Protein AF-A0A8S3T0R0-F1 (afdb_monomer_lite)

Radius of gyration: 28.85 Å; chains: 1; bounding box: 55×33×85 Å

Organism: Mytilus edulis (NCBI:txid6550)

Secondary structure (DSSP, 8-state):
---HHHH-GGGGSGGGHHHHHHH-HHHHTSSPPP-PPPPPSSBSSTTGGGS-GGGGT-TTTHHHHHHHBTTTTT-S-HHHHHHHHHHH-------S-PPPPPSSBSSTTGGGS-GGGGT-TTTHHHHHHHBTTTTTS--SS---------

Foldseek 3Di:
DQPVVVVDQVCCDDPNVVVCVVRVCVVNVVDDPDPDPDDQLDAQDPPLVVDDLCLCVPPVNVVVCCVGVCNVNVVDDPVNVVVVVVVPPPPVDPDPPDPQDPLAAQDPCLVVDDLVLCVDPVRVVVCVHHVCNVNVVDDPDDDPPDDDDD

Structure (mmCIF, N/CA/C/O backbone):
data_AF-A0A8S3T0R0-F1
#
_entry.id   AF-A0A8S3T0R0-F1
#
loop_
_atom_site.group_PDB
_atom_site.id
_atom_site.type_symbol
_atom_site.label_atom_id
_atom_site.label_alt_id
_atom_site.label_comp_id
_atom_site.label_asym_id
_atom_site.label_entity_id
_atom_site.label_seq_id
_atom_site.pdbx_PDB_ins_code
_atom_site.Cartn_x
_atom_site.Cartn_y
_atom_site.Cartn_z
_atom_site.occupancy
_atom_site.B_iso_or_equiv
_atom_site.auth_seq_id
_atom_site.auth_comp_id
_atom_site.auth_asym_id
_atom_site.auth_atom_id
_atom_site.pdbx_PDB_model_num
ATOM 1 N N . MET A 1 1 ? -11.194 3.985 39.050 1.00 47.94 1 MET A N 1
ATOM 2 C CA . MET A 1 1 ? -11.239 2.499 39.038 1.00 47.94 1 MET A CA 1
ATOM 3 C C . MET A 1 1 ? -12.423 2.172 38.153 1.00 47.94 1 MET A C 1
ATOM 5 O O . MET A 1 1 ? -13.533 2.008 38.642 1.00 47.94 1 MET A O 1
ATOM 9 N N . ASP A 1 2 ? -12.202 2.187 36.841 1.00 63.69 2 ASP A N 1
ATOM 10 C CA . ASP A 1 2 ? -13.296 2.356 35.876 1.00 63.69 2 ASP A CA 1
ATOM 11 C C . ASP A 1 2 ? -13.574 1.002 35.232 1.00 63.69 2 ASP A C 1
ATOM 13 O O . ASP A 1 2 ? -13.328 0.755 34.053 1.00 63.69 2 ASP A O 1
ATOM 17 N N . ASN A 1 3 ? -14.014 0.058 36.067 1.00 75.06 3 ASN A N 1
ATOM 18 C CA . ASN A 1 3 ? -14.306 -1.304 35.637 1.00 75.06 3 ASN A CA 1
ATOM 19 C C . ASN A 1 3 ? -15.720 -1.398 35.044 1.00 75.06 3 ASN A C 1
ATOM 21 O O . ASN A 1 3 ? -16.575 -2.136 35.527 1.00 75.06 3 ASN A O 1
ATOM 25 N N . CYS A 1 4 ? -15.971 -0.628 33.984 1.00 82.88 4 CYS A N 1
ATOM 26 C CA . CYS A 1 4 ? -17.266 -0.560 33.301 1.00 82.88 4 CYS A CA 1
ATOM 27 C C . CYS A 1 4 ? -17.752 -1.930 32.794 1.00 82.88 4 CYS A C 1
ATOM 29 O O . CYS A 1 4 ? -18.952 -2.171 32.719 1.00 82.88 4 CYS A O 1
ATOM 31 N N . LEU A 1 5 ? -16.824 -2.850 32.505 1.00 84.31 5 LEU A N 1
ATOM 32 C CA . LEU A 1 5 ? -17.128 -4.237 32.150 1.00 84.31 5 LEU A CA 1
ATOM 33 C C . LEU A 1 5 ? -17.759 -5.020 33.309 1.00 84.31 5 LEU A C 1
ATOM 35 O O . LEU A 1 5 ? -18.694 -5.779 33.072 1.00 84.31 5 LEU A O 1
ATOM 39 N N . ALA A 1 6 ? -17.288 -4.825 34.544 1.00 84.94 6 ALA A N 1
ATOM 40 C CA . ALA A 1 6 ? -17.840 -5.508 35.715 1.00 84.94 6 ALA A CA 1
ATOM 41 C C . ALA A 1 6 ? -19.234 -5.004 36.107 1.00 84.9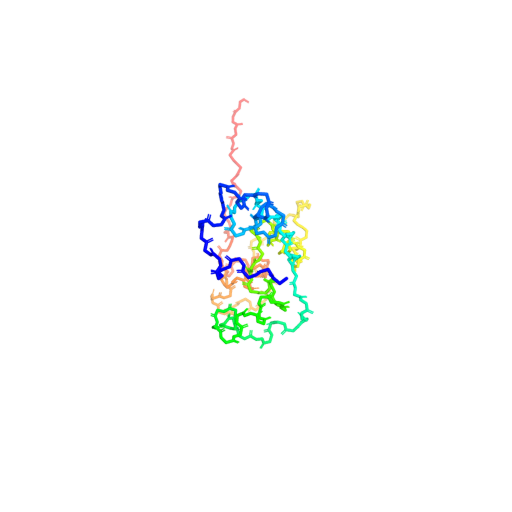4 6 ALA A C 1
ATOM 43 O O . ALA A 1 6 ? -20.015 -5.762 36.674 1.00 84.94 6 ALA A O 1
ATOM 44 N N . PHE A 1 7 ? -19.557 -3.748 35.793 1.00 82.44 7 PHE A N 1
ATOM 45 C CA . PHE A 1 7 ? -20.863 -3.159 36.093 1.00 82.44 7 PHE A CA 1
ATOM 46 C C . PHE A 1 7 ? -21.942 -3.466 35.038 1.00 82.44 7 PHE A C 1
ATOM 48 O O . PHE A 1 7 ? -23.125 -3.228 35.283 1.00 82.44 7 PHE A O 1
ATOM 55 N N . GLY A 1 8 ? -21.558 -4.000 33.874 1.00 83.88 8 GLY A N 1
ATOM 56 C CA . GLY A 1 8 ? -22.485 -4.407 32.819 1.00 83.88 8 GLY A CA 1
ATOM 57 C C . GLY A 1 8 ? -23.251 -3.255 32.148 1.00 83.88 8 GLY A C 1
ATOM 58 O O . GLY A 1 8 ? -23.137 -2.081 32.505 1.00 83.88 8 GLY A O 1
ATOM 59 N N . LYS A 1 9 ? -24.057 -3.602 31.137 1.00 88.50 9 LYS A N 1
ATOM 60 C CA . LYS A 1 9 ? -24.836 -2.647 30.323 1.00 88.50 9 LYS A CA 1
ATOM 61 C C . LYS A 1 9 ? -25.923 -1.907 31.111 1.00 88.50 9 LYS A C 1
ATOM 63 O O . LYS A 1 9 ? -26.266 -0.794 30.728 1.00 88.50 9 LYS A O 1
ATOM 68 N N . ASP A 1 10 ? -26.414 -2.473 32.210 1.00 87.62 10 ASP A N 1
ATOM 69 C CA . ASP A 1 10 ? -27.466 -1.866 33.042 1.00 87.62 10 ASP A CA 1
ATOM 70 C C . ASP A 1 10 ? -27.014 -0.559 33.707 1.00 87.62 10 ASP A C 1
ATOM 72 O O . ASP A 1 10 ? -27.826 0.305 34.033 1.00 87.62 10 ASP A O 1
ATOM 76 N N . SER A 1 11 ? -25.701 -0.375 33.848 1.00 87.19 11 SER A N 1
ATOM 77 C CA . SER A 1 11 ? -25.107 0.857 34.371 1.00 87.19 11 SER A CA 1
ATOM 78 C C . SER A 1 11 ? -25.165 2.015 33.373 1.00 87.19 11 SER A C 1
ATOM 80 O O . SER A 1 11 ? -25.009 3.167 33.759 1.00 87.19 11 SER A O 1
ATOM 82 N N . CYS A 1 12 ? -25.437 1.730 32.097 1.00 91.19 12 CYS A N 1
ATOM 83 C CA . CYS A 1 12 ? -25.556 2.708 31.019 1.00 91.19 12 CYS A CA 1
ATOM 84 C C . CYS A 1 12 ? -26.943 3.375 30.956 1.00 91.19 12 CYS A C 1
ATOM 86 O O . CYS A 1 12 ? -27.380 3.800 29.883 1.00 91.19 12 CYS A O 1
ATOM 88 N N . GLY A 1 13 ? -27.672 3.452 32.066 1.00 89.69 13 GLY A N 1
ATOM 89 C CA . GLY A 1 13 ? -28.986 4.082 32.103 1.00 89.69 13 GLY A CA 1
ATOM 90 C C . GLY A 1 13 ? -29.533 4.264 33.514 1.00 89.69 13 GLY A C 1
ATOM 91 O O . GLY A 1 13 ? -28.918 3.880 34.513 1.00 89.69 13 GLY A O 1
ATOM 92 N N . GLY A 1 14 ? -30.714 4.876 33.597 1.00 89.81 14 GLY A N 1
ATOM 93 C CA . GLY A 1 14 ? -31.421 5.095 34.857 1.00 89.81 14 GLY A CA 1
ATOM 94 C C . GLY A 1 14 ? -30.603 5.920 35.854 1.00 89.81 14 GLY A C 1
ATOM 95 O O . GLY A 1 14 ? -29.916 6.871 35.491 1.00 89.81 14 GLY A O 1
ATOM 96 N N . LYS A 1 15 ? -30.648 5.542 37.136 1.00 92.56 15 LYS A N 1
ATOM 97 C CA . LYS A 1 15 ? -29.980 6.289 38.219 1.00 92.56 15 LYS A CA 1
ATOM 98 C C . LYS A 1 15 ? -28.448 6.345 38.112 1.00 92.56 15 LYS A C 1
ATOM 100 O O . LYS A 1 15 ? -27.831 7.139 38.813 1.00 92.56 15 LYS A O 1
ATOM 105 N N . TYR A 1 16 ? -27.841 5.512 37.267 1.00 89.69 16 TYR A N 1
ATOM 106 C CA . TYR A 1 16 ? -26.391 5.457 37.066 1.00 89.69 16 TYR A CA 1
ATOM 107 C C . TYR A 1 16 ? -25.929 6.177 35.796 1.00 89.69 16 TYR A C 1
ATOM 109 O O . TYR A 1 16 ? -24.727 6.277 35.562 1.00 89.69 16 TYR A O 1
ATOM 117 N N . GLU A 1 17 ? -26.853 6.726 35.002 1.00 90.44 17 GLU A N 1
ATOM 118 C CA . GLU A 1 17 ? -26.537 7.362 33.721 1.00 90.44 17 GLU A CA 1
ATOM 119 C C . GLU A 1 17 ? -25.500 8.486 33.859 1.00 90.44 17 GLU A C 1
ATOM 121 O O . GLU A 1 17 ? -24.563 8.547 33.067 1.00 90.44 17 GLU A O 1
ATOM 126 N N . ALA A 1 18 ? -25.613 9.339 34.884 1.00 90.50 18 ALA A N 1
ATOM 127 C CA . ALA A 1 18 ? -24.654 10.422 35.117 1.00 90.50 18 ALA A CA 1
ATOM 128 C C . ALA A 1 18 ? -23.229 9.885 35.345 1.00 90.50 18 ALA A C 1
ATOM 130 O O . ALA A 1 18 ? -22.291 10.298 34.666 1.00 90.50 18 ALA A O 1
ATOM 131 N N . PHE A 1 19 ? -23.087 8.890 36.225 1.00 89.19 19 PHE A N 1
ATOM 132 C CA . PHE A 1 19 ? -21.810 8.220 36.474 1.00 89.19 19 PHE A CA 1
ATOM 133 C C . PHE A 1 19 ? -21.265 7.553 35.205 1.00 89.19 19 PHE A C 1
ATOM 135 O O . PHE A 1 19 ? -20.078 7.673 34.900 1.00 89.19 19 PHE A O 1
ATOM 142 N N . ALA A 1 20 ? -22.120 6.875 34.438 1.00 91.69 20 ALA A N 1
ATOM 143 C CA . ALA A 1 20 ? -21.718 6.176 33.226 1.00 91.69 20 ALA A CA 1
ATOM 144 C C . ALA A 1 20 ? -21.334 7.124 32.079 1.00 91.69 20 ALA A C 1
ATOM 146 O O . ALA A 1 20 ? -20.464 6.780 31.278 1.00 91.69 20 ALA A O 1
ATOM 147 N N . ARG A 1 21 ? -21.924 8.323 32.007 1.00 89.06 21 ARG A N 1
ATOM 148 C CA . ARG A 1 21 ? -21.505 9.381 31.073 1.00 89.06 21 ARG A CA 1
ATOM 149 C C . ARG A 1 21 ? -20.115 9.913 31.375 1.00 89.06 21 ARG A C 1
ATOM 151 O O . ARG A 1 21 ? -19.399 10.248 30.441 1.00 89.06 21 ARG A O 1
ATOM 158 N N . GLU A 1 22 ? -19.729 9.950 32.640 1.00 88.94 22 GLU A N 1
ATOM 159 C CA . GLU A 1 22 ? -18.427 10.466 33.055 1.00 88.94 22 GLU A CA 1
ATOM 160 C C . GLU A 1 22 ? -17.335 9.387 33.024 1.00 88.94 22 GLU A C 1
ATOM 162 O O . GLU A 1 22 ? -16.233 9.628 32.541 1.00 88.94 22 GLU A O 1
ATOM 167 N N . ASN A 1 23 ? -17.656 8.163 33.447 1.00 87.25 23 ASN A N 1
ATOM 168 C CA . ASN A 1 23 ? -16.651 7.124 33.701 1.00 87.25 23 ASN A CA 1
ATOM 169 C C . ASN A 1 23 ? -16.689 5.974 32.683 1.00 87.25 23 ASN A C 1
ATOM 171 O O . ASN A 1 23 ? -15.713 5.247 32.526 1.00 87.25 23 ASN A O 1
ATOM 175 N N . CYS A 1 24 ? -17.803 5.800 31.966 1.00 90.12 24 CYS A N 1
ATOM 176 C CA . CYS A 1 24 ? -18.041 4.654 31.083 1.00 90.12 24 CYS A CA 1
ATOM 177 C C . CYS A 1 24 ? -18.510 5.055 29.679 1.00 90.12 24 CYS A C 1
ATOM 179 O O . CYS A 1 24 ? -19.081 4.234 28.959 1.00 90.12 24 CYS A O 1
ATOM 181 N N . ALA A 1 25 ? -18.237 6.293 29.252 1.00 88.19 25 ALA A N 1
ATOM 182 C CA . ALA A 1 25 ? -18.780 6.866 28.022 1.00 88.19 25 ALA A CA 1
ATOM 183 C C . ALA A 1 25 ? -18.516 6.011 26.773 1.00 88.19 25 ALA A C 1
ATOM 185 O O . ALA A 1 25 ? -19.421 5.808 25.964 1.00 88.19 25 ALA A O 1
ATOM 186 N N . ARG A 1 26 ? -17.308 5.443 26.643 1.00 84.69 26 ARG A N 1
ATOM 187 C CA . ARG A 1 26 ? -16.970 4.539 25.529 1.00 84.69 26 ARG A CA 1
ATOM 188 C C . ARG A 1 26 ? -17.681 3.191 25.617 1.00 84.69 26 ARG A C 1
ATOM 190 O O . ARG A 1 26 ? -18.125 2.682 24.595 1.00 84.69 26 ARG A O 1
ATOM 197 N N . TYR A 1 27 ? -17.784 2.613 26.815 1.00 88.56 27 TYR A N 1
ATOM 198 C CA . TYR A 1 27 ? -18.434 1.315 27.034 1.00 88.56 27 TYR A CA 1
ATOM 199 C C . TYR A 1 27 ? -19.951 1.395 26.794 1.00 88.56 27 TYR A C 1
ATOM 201 O O . TYR A 1 27 ? -20.541 0.536 26.134 1.00 88.56 27 TYR A O 1
ATOM 209 N N . CYS A 1 28 ? -20.568 2.474 27.272 1.00 90.50 28 CYS A N 1
ATOM 210 C CA . CYS A 1 28 ? -21.989 2.759 27.116 1.00 90.50 28 CYS A CA 1
ATOM 211 C C . CYS A 1 28 ? -22.351 3.383 25.761 1.00 90.50 28 CYS A C 1
ATOM 213 O O . CYS A 1 28 ? -23.530 3.522 25.451 1.00 90.50 28 CYS A O 1
ATOM 215 N N . GLY A 1 29 ? -21.357 3.724 24.933 1.00 88.56 29 GLY A N 1
ATOM 216 C CA . GLY A 1 29 ? -21.567 4.312 23.608 1.00 88.56 29 GLY A CA 1
ATOM 217 C C . GLY A 1 29 ? -22.034 5.771 23.630 1.00 88.56 29 GLY A C 1
ATOM 218 O O . GLY A 1 29 ? -22.513 6.267 22.615 1.00 88.56 29 GLY A O 1
ATOM 219 N N . TYR A 1 30 ? -21.892 6.467 24.760 1.00 90.12 30 TYR A N 1
ATOM 220 C CA . TYR A 1 30 ? -22.208 7.893 24.887 1.00 90.12 30 TYR A CA 1
ATOM 221 C C . TYR A 1 30 ? -21.216 8.793 24.159 1.00 90.12 30 TYR A C 1
ATOM 223 O O . TYR A 1 30 ? -21.568 9.907 23.780 1.00 90.12 30 TYR A O 1
ATOM 231 N N . CYS A 1 31 ? -19.995 8.310 23.940 1.00 83.12 31 CYS A N 1
ATOM 232 C CA . CYS A 1 31 ? -19.066 8.926 23.013 1.00 83.12 31 CYS A CA 1
ATOM 233 C C . CYS A 1 31 ? -18.642 7.912 21.953 1.00 83.12 31 CYS A C 1
ATOM 235 O O . CYS A 1 31 ? -18.360 6.742 22.234 1.00 83.12 31 CYS A O 1
ATOM 237 N N . LYS A 1 32 ? -18.574 8.376 20.705 1.00 76.62 32 LYS A N 1
ATOM 238 C CA . LYS A 1 32 ? -17.737 7.718 19.709 1.00 76.62 32 LYS A CA 1
ATOM 239 C C . LYS A 1 32 ? -16.321 8.145 20.046 1.00 76.62 32 LYS A C 1
ATOM 241 O O . LYS A 1 32 ? -16.070 9.336 20.185 1.00 76.62 32 LYS A O 1
ATOM 246 N N . GLY A 1 33 ? -15.429 7.182 20.251 1.00 66.44 33 GLY A N 1
ATOM 247 C CA . GLY A 1 33 ? -14.020 7.509 20.407 1.00 66.44 33 GLY A CA 1
ATOM 248 C C . GLY A 1 33 ? -13.568 8.379 19.250 1.00 66.44 33 GLY A C 1
ATOM 249 O O . GLY A 1 33 ? -13.935 8.06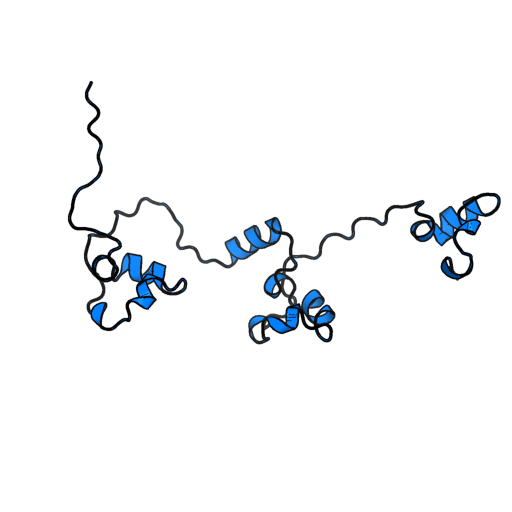9 18.113 1.00 66.44 33 GLY A O 1
ATOM 250 N N . ASP A 1 34 ? -12.797 9.425 19.538 1.00 64.88 34 ASP A N 1
ATOM 251 C CA . ASP A 1 34 ? -12.201 10.223 18.476 1.00 64.88 34 ASP A CA 1
ATOM 252 C C . ASP A 1 34 ? -11.495 9.279 17.503 1.00 64.88 34 ASP A C 1
ATOM 254 O O . ASP A 1 34 ? -10.812 8.344 17.956 1.00 64.88 34 ASP A O 1
ATOM 258 N N . PRO A 1 35 ? -11.691 9.451 16.183 1.00 59.97 35 PRO A N 1
ATOM 259 C CA . PRO A 1 35 ? -10.916 8.701 15.220 1.00 59.97 35 PRO A CA 1
ATOM 260 C C . PRO A 1 35 ? -9.457 9.018 15.517 1.00 59.97 35 PRO A C 1
ATOM 262 O O . PRO A 1 35 ? -8.996 10.142 15.319 1.00 59.97 35 PRO A O 1
ATOM 265 N N . THR A 1 36 ? -8.742 8.036 16.066 1.00 63.53 36 THR A N 1
ATOM 266 C CA . THR A 1 36 ? -7.303 8.148 16.255 1.00 63.53 36 THR A CA 1
ATOM 267 C C . THR A 1 36 ? -6.740 8.508 14.885 1.00 63.53 36 THR A C 1
ATOM 269 O O . THR A 1 36 ? -7.089 7.813 13.921 1.00 63.53 36 THR A O 1
ATOM 272 N N . PRO A 1 37 ? -5.959 9.599 14.755 1.00 65.75 37 PRO A N 1
ATOM 273 C CA . PRO A 1 37 ? -5.378 9.961 13.476 1.00 65.75 37 PRO A CA 1
ATOM 274 C C . PRO A 1 37 ? -4.729 8.719 12.885 1.00 65.75 37 PRO A C 1
ATOM 276 O O . PRO A 1 37 ? -3.969 8.035 13.578 1.00 65.75 37 PRO A O 1
ATOM 279 N N . ALA A 1 38 ? -5.099 8.381 11.648 1.00 64.69 38 ALA A N 1
ATOM 280 C CA . ALA A 1 38 ? -4.516 7.227 10.989 1.00 64.69 38 ALA A CA 1
ATOM 281 C C . ALA A 1 38 ? -2.987 7.376 11.064 1.00 64.69 38 ALA A C 1
ATOM 283 O O . ALA A 1 38 ? -2.483 8.468 10.772 1.00 64.69 38 ALA A O 1
ATOM 284 N N . PRO A 1 39 ? -2.251 6.337 11.495 1.00 75.75 39 PRO A N 1
ATOM 285 C CA . PRO A 1 39 ? -0.805 6.430 11.593 1.00 75.75 39 PRO A CA 1
ATOM 286 C C . PRO A 1 39 ? -0.215 6.851 10.242 1.00 75.75 39 PRO A C 1
ATOM 288 O O . PRO A 1 39 ? -0.762 6.541 9.174 1.00 75.75 39 PRO A O 1
ATOM 291 N N . ALA A 1 40 ? 0.893 7.592 10.295 1.00 86.81 40 ALA A N 1
ATOM 292 C CA . ALA A 1 40 ? 1.617 7.988 9.098 1.00 86.81 40 ALA A CA 1
ATOM 293 C C . ALA A 1 40 ? 1.963 6.746 8.261 1.00 86.81 40 ALA A C 1
ATOM 295 O O . ALA A 1 40 ? 2.325 5.693 8.792 1.00 86.81 40 ALA A O 1
ATOM 296 N N . CYS A 1 41 ? 1.838 6.863 6.939 1.00 92.62 41 CYS A N 1
ATOM 297 C CA . CYS A 1 41 ? 2.179 5.772 6.037 1.00 92.62 41 CYS A CA 1
ATOM 298 C C . CYS A 1 41 ? 3.691 5.692 5.849 1.00 92.62 41 CYS A C 1
ATOM 300 O O . CYS A 1 41 ? 4.248 6.210 4.881 1.00 92.62 41 CYS A O 1
ATOM 302 N N . GLU A 1 42 ? 4.370 5.078 6.805 1.00 92.94 42 GLU A N 1
ATOM 303 C CA . GLU A 1 42 ? 5.822 4.975 6.812 1.00 92.94 42 GLU A CA 1
ATOM 304 C C . GLU A 1 42 ? 6.291 3.689 7.485 1.00 92.94 42 GLU A C 1
ATOM 306 O O . GLU A 1 42 ? 5.551 3.023 8.210 1.00 92.94 42 GLU A O 1
ATOM 311 N N . ASN A 1 43 ? 7.542 3.323 7.223 1.00 94.00 43 ASN A N 1
ATOM 312 C CA . ASN A 1 43 ? 8.224 2.323 8.024 1.00 94.00 43 ASN A CA 1
ATOM 313 C C . ASN A 1 43 ? 9.019 3.060 9.099 1.00 94.00 43 ASN A C 1
ATOM 315 O O . ASN A 1 43 ? 9.836 3.918 8.774 1.00 94.00 43 ASN A O 1
ATOM 319 N N . LYS A 1 44 ? 8.819 2.703 10.368 1.00 94.88 44 LYS A N 1
ATOM 320 C CA . LYS A 1 44 ? 9.698 3.165 11.451 1.00 94.88 44 LYS A CA 1
ATOM 321 C C . LYS A 1 44 ? 11.050 2.463 11.399 1.00 94.88 44 LYS A C 1
ATOM 323 O O . LYS A 1 44 ? 12.052 3.015 11.840 1.00 94.88 44 LYS A O 1
ATOM 328 N N . LYS A 1 45 ? 11.076 1.234 10.874 1.00 93.88 45 LYS A N 1
ATOM 329 C CA . LYS A 1 45 ? 12.306 0.504 10.573 1.00 93.88 45 LYS A CA 1
ATOM 330 C C . LYS A 1 45 ? 12.743 0.735 9.135 1.00 93.88 45 LYS A C 1
ATOM 332 O O . LYS A 1 45 ? 11.941 0.655 8.211 1.00 93.88 45 LYS A O 1
ATOM 337 N N . THR A 1 46 ? 14.031 0.985 8.951 1.00 92.81 46 THR A N 1
ATOM 338 C CA . THR A 1 46 ? 14.632 1.195 7.630 1.00 92.81 46 THR A CA 1
ATOM 339 C C . THR A 1 46 ? 14.890 -0.101 6.870 1.00 92.81 46 THR A C 1
ATOM 341 O O . THR A 1 46 ? 15.200 -0.023 5.693 1.00 92.81 46 THR A O 1
ATOM 344 N N . ASP A 1 47 ? 14.767 -1.260 7.524 1.00 94.81 47 ASP A N 1
ATOM 345 C CA . ASP A 1 47 ? 15.161 -2.570 7.003 1.00 94.81 47 ASP A CA 1
ATOM 346 C C . ASP A 1 47 ? 13.998 -3.569 6.883 1.00 94.81 47 ASP A C 1
ATOM 348 O O . ASP A 1 47 ? 14.190 -4.787 6.896 1.00 94.81 47 ASP A O 1
ATOM 352 N N . CYS A 1 48 ? 12.770 -3.063 6.759 1.00 95.25 48 CYS A N 1
ATOM 353 C CA . CYS A 1 48 ? 11.567 -3.884 6.620 1.00 95.25 48 CYS A CA 1
ATOM 354 C C . CYS A 1 48 ? 11.628 -4.849 5.420 1.00 95.25 48 CYS A C 1
ATOM 356 O O . CYS A 1 48 ? 11.065 -5.941 5.476 1.00 95.25 48 CYS A O 1
ATOM 358 N N . GLU A 1 49 ? 12.344 -4.487 4.357 1.00 94.56 49 GLU A N 1
ATOM 359 C CA . GLU A 1 49 ? 12.579 -5.300 3.162 1.00 94.56 49 GLU A CA 1
ATOM 360 C C . GLU A 1 49 ? 13.439 -6.547 3.399 1.00 94.56 49 GLU A C 1
ATOM 362 O O . GLU A 1 49 ? 13.414 -7.462 2.577 1.00 94.56 49 GLU A O 1
ATOM 367 N N . LYS A 1 50 ? 14.160 -6.627 4.526 1.00 95.81 50 LYS A N 1
ATOM 368 C CA . LYS A 1 50 ? 14.911 -7.833 4.909 1.00 95.81 50 LYS A CA 1
ATOM 369 C C . LYS A 1 50 ? 14.013 -8.938 5.460 1.00 95.81 50 LYS A C 1
ATOM 371 O O . LYS A 1 50 ? 14.441 -10.087 5.549 1.00 95.81 50 LYS A O 1
ATOM 376 N N . TYR A 1 51 ? 12.781 -8.604 5.842 1.00 93.75 51 TYR A N 1
ATOM 377 C CA . TYR A 1 51 ? 11.827 -9.555 6.396 1.00 93.75 51 TYR A CA 1
ATOM 378 C C . TYR A 1 51 ? 10.906 -10.107 5.299 1.00 93.75 51 TYR A C 1
ATOM 380 O O . TYR A 1 51 ? 10.458 -9.355 4.425 1.00 93.75 51 TYR A O 1
ATOM 388 N N . PRO A 1 52 ? 10.554 -11.405 5.343 1.00 96.06 52 PRO A N 1
ATOM 389 C CA . PRO A 1 52 ? 9.633 -11.984 4.375 1.00 96.06 52 PRO A CA 1
ATOM 390 C C . PRO A 1 52 ? 8.253 -11.322 4.471 1.00 96.06 52 PRO A C 1
ATOM 392 O O . PRO A 1 52 ? 7.799 -10.940 5.549 1.00 96.06 52 PRO A O 1
ATOM 395 N N . LYS A 1 53 ? 7.537 -11.224 3.344 1.00 95.00 53 LYS A N 1
ATOM 396 C CA . LYS A 1 53 ? 6.185 -10.631 3.309 1.00 95.00 53 LYS A CA 1
ATOM 397 C C . LYS A 1 53 ? 5.192 -11.328 4.243 1.00 95.00 53 LYS A C 1
ATOM 399 O O . LYS A 1 53 ? 4.279 -10.676 4.743 1.00 95.00 53 LYS A O 1
ATOM 404 N N . SER A 1 54 ? 5.399 -12.613 4.539 1.00 96.31 54 SER A N 1
ATOM 405 C CA . SER A 1 54 ? 4.597 -13.370 5.507 1.00 96.31 54 SER A CA 1
ATOM 406 C C . SER A 1 54 ? 4.632 -12.780 6.922 1.00 96.31 54 SER A C 1
ATOM 408 O O . SER A 1 54 ? 3.659 -12.938 7.655 1.00 96.31 54 SER A O 1
ATOM 410 N N . THR A 1 55 ? 5.688 -12.047 7.298 1.00 97.06 55 THR A N 1
ATOM 411 C CA . THR A 1 55 ? 5.793 -11.342 8.589 1.00 97.06 55 THR A CA 1
ATOM 412 C C . THR A 1 55 ? 4.638 -10.359 8.807 1.00 97.06 55 THR A C 1
ATOM 414 O O . THR A 1 55 ? 4.214 -10.155 9.940 1.00 97.06 55 THR A O 1
ATOM 417 N N . CYS A 1 56 ? 4.079 -9.794 7.732 1.00 96.31 56 CYS A N 1
ATOM 418 C CA . CYS A 1 56 ? 2.947 -8.867 7.797 1.00 96.31 56 CYS A CA 1
ATOM 419 C C . CYS A 1 56 ? 1.621 -9.544 8.186 1.00 96.31 56 CYS A C 1
ATOM 421 O O . CYS A 1 56 ? 0.709 -8.882 8.678 1.00 96.31 56 CYS A O 1
ATOM 423 N N . SER A 1 57 ? 1.493 -10.853 7.954 1.00 96.00 57 SER A N 1
ATOM 424 C CA . SER A 1 57 ? 0.262 -11.615 8.197 1.00 96.00 57 SER A CA 1
ATOM 425 C C . SER A 1 57 ? 0.381 -12.637 9.328 1.00 96.00 57 SER A C 1
ATOM 427 O O . SER A 1 57 ? -0.643 -13.035 9.879 1.00 96.00 57 SER A O 1
ATOM 429 N N . ASP A 1 58 ? 1.598 -13.068 9.677 1.00 96.69 58 ASP A N 1
ATOM 430 C CA . ASP A 1 58 ? 1.844 -14.027 10.758 1.00 96.69 58 ASP A CA 1
ATOM 431 C C . ASP A 1 58 ? 1.358 -13.452 12.101 1.00 96.69 58 ASP A C 1
ATOM 433 O O . ASP A 1 58 ? 1.877 -12.420 12.532 1.00 96.69 58 ASP A O 1
ATOM 437 N N . PRO A 1 59 ? 0.407 -14.096 12.805 1.00 96.00 59 PRO A N 1
ATOM 438 C CA . PRO A 1 59 ? -0.136 -13.592 14.067 1.00 96.00 59 PRO A CA 1
ATOM 439 C C . PRO A 1 59 ? 0.921 -13.276 15.131 1.00 96.00 59 PRO A C 1
ATOM 441 O O . PRO A 1 59 ? 0.715 -12.373 15.939 1.00 96.00 59 PRO A O 1
ATOM 444 N N . ARG A 1 60 ? 2.061 -13.979 15.118 1.00 96.56 60 ARG A N 1
ATOM 445 C CA . ARG A 1 60 ? 3.162 -13.776 16.072 1.00 96.56 60 ARG A CA 1
ATOM 446 C C . ARG A 1 60 ? 3.889 -12.453 15.850 1.00 96.56 60 ARG A C 1
ATOM 448 O O . ARG A 1 60 ? 4.409 -11.877 16.799 1.00 96.56 60 ARG A O 1
ATOM 455 N N . TYR A 1 61 ? 3.924 -11.977 14.607 1.00 95.31 61 TYR A N 1
ATOM 456 C CA . TYR A 1 61 ? 4.684 -10.792 14.207 1.00 95.31 61 TYR A CA 1
ATOM 457 C C . TYR A 1 61 ? 3.809 -9.657 13.691 1.00 95.31 61 TYR A C 1
ATOM 459 O O . TYR A 1 61 ? 4.302 -8.544 13.549 1.00 95.31 61 TYR A O 1
ATOM 467 N N . LYS A 1 62 ? 2.515 -9.898 13.467 1.00 93.19 62 LYS A N 1
ATOM 468 C CA . LYS A 1 62 ? 1.567 -8.934 12.907 1.00 93.19 62 LYS A CA 1
ATOM 469 C C . LYS A 1 62 ? 1.576 -7.614 13.666 1.00 93.19 62 LYS A C 1
ATOM 471 O O . LYS A 1 62 ? 1.666 -6.565 13.047 1.00 93.19 62 LYS A O 1
ATOM 476 N N . GLN A 1 63 ? 1.539 -7.654 14.998 1.00 9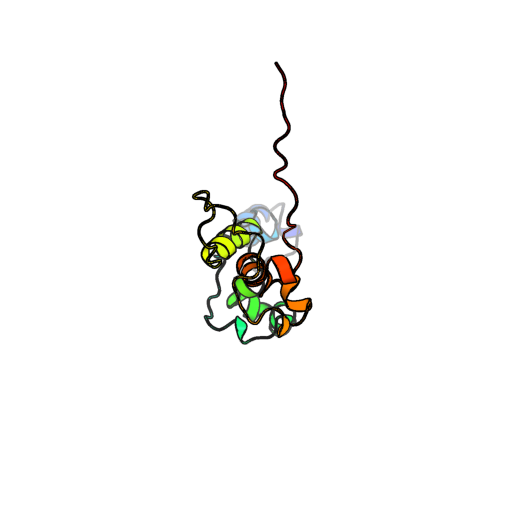5.31 63 GLN A N 1
ATOM 477 C CA . GLN A 1 63 ? 1.557 -6.423 15.790 1.00 95.31 63 GLN A CA 1
ATOM 478 C C . GLN A 1 63 ? 2.869 -5.654 15.599 1.00 95.31 63 GLN A C 1
ATOM 480 O O . GLN A 1 63 ? 2.856 -4.472 15.272 1.00 95.31 63 GLN A O 1
ATOM 485 N N . TRP A 1 64 ? 4.004 -6.346 15.698 1.00 95.94 64 TRP A N 1
ATOM 486 C CA . TRP A 1 64 ? 5.310 -5.744 15.445 1.00 95.94 64 TRP A CA 1
ATOM 487 C C . TRP A 1 64 ? 5.419 -5.171 14.022 1.00 95.94 64 TRP A C 1
ATOM 489 O O . TRP A 1 64 ? 5.937 -4.069 13.842 1.00 95.94 64 TRP A O 1
ATOM 499 N N . ALA A 1 65 ? 4.903 -5.882 13.019 1.00 96.06 65 ALA A N 1
ATOM 500 C CA . ALA A 1 65 ? 4.924 -5.473 11.621 1.00 96.06 65 ALA A CA 1
ATOM 501 C C . ALA A 1 65 ? 4.042 -4.240 11.385 1.00 96.06 65 ALA A C 1
ATOM 503 O O . ALA A 1 65 ? 4.468 -3.313 10.697 1.00 96.06 65 ALA A O 1
ATOM 504 N N . ASN A 1 66 ? 2.868 -4.184 12.020 1.00 94.00 66 ASN A N 1
ATOM 505 C CA . ASN A 1 66 ? 2.021 -2.996 12.039 1.00 94.00 66 ASN A CA 1
ATOM 506 C C . ASN A 1 66 ? 2.767 -1.806 12.660 1.00 94.00 66 ASN A C 1
ATOM 508 O O . ASN A 1 66 ? 2.767 -0.711 12.109 1.00 94.00 66 ASN A O 1
ATOM 512 N N . ASP A 1 67 ? 3.460 -2.019 13.774 1.00 94.00 67 ASP A N 1
ATOM 513 C CA . ASP A 1 67 ? 4.093 -0.921 14.501 1.00 94.00 67 ASP A CA 1
ATOM 514 C C . ASP A 1 67 ? 5.362 -0.389 13.826 1.00 94.00 67 ASP A C 1
ATOM 516 O O . ASP A 1 67 ? 5.696 0.784 14.017 1.00 94.00 67 ASP A O 1
ATOM 520 N N . ASN A 1 68 ? 6.073 -1.228 13.062 1.00 95.56 68 ASN A N 1
ATOM 521 C CA . ASN A 1 68 ? 7.404 -0.917 12.528 1.00 95.56 68 ASN A CA 1
ATOM 522 C C . ASN A 1 68 ? 7.463 -0.797 11.000 1.00 95.56 68 ASN A C 1
ATOM 524 O O . ASN A 1 68 ? 8.296 -0.050 10.490 1.00 95.56 68 ASN A O 1
ATOM 528 N N . CYS A 1 69 ? 6.615 -1.521 10.274 1.00 96.06 69 CYS A N 1
ATOM 529 C CA . CYS A 1 69 ? 6.730 -1.746 8.832 1.00 96.06 69 CYS A CA 1
ATOM 530 C C . CYS A 1 69 ? 5.413 -1.455 8.100 1.00 96.06 69 CYS A C 1
ATOM 532 O O . CYS A 1 69 ? 5.042 -2.155 7.158 1.00 96.06 69 CYS A O 1
ATOM 534 N N . TYR A 1 70 ? 4.695 -0.423 8.545 1.00 94.75 70 TYR A N 1
ATOM 535 C CA . TYR A 1 70 ? 3.325 -0.125 8.133 1.00 94.75 70 TYR A CA 1
ATOM 536 C C . TYR A 1 70 ? 3.171 0.038 6.613 1.00 94.75 70 TYR A C 1
ATOM 538 O O . TYR A 1 70 ? 2.304 -0.586 5.994 1.00 94.75 70 TYR A O 1
ATOM 546 N N . TYR A 1 71 ? 4.068 0.805 5.987 1.00 95.00 71 TYR A N 1
ATOM 547 C CA . TYR A 1 71 ? 4.095 0.979 4.532 1.00 95.00 71 TYR A CA 1
ATOM 548 C C . TYR A 1 71 ? 4.545 -0.291 3.791 1.00 95.00 71 TYR A C 1
ATOM 550 O O . TYR A 1 71 ? 3.917 -0.701 2.810 1.00 95.00 71 TYR A O 1
ATOM 558 N N . TYR A 1 72 ? 5.592 -0.967 4.271 1.00 95.50 72 TYR A N 1
ATOM 559 C CA . TYR A 1 72 ? 6.091 -2.211 3.676 1.00 95.50 72 TYR A CA 1
ATOM 560 C C . TYR A 1 72 ? 5.027 -3.319 3.673 1.00 95.50 72 TYR A C 1
ATOM 562 O O . TYR A 1 72 ? 4.901 -4.054 2.687 1.00 95.50 72 TYR A O 1
ATOM 570 N N . CYS A 1 73 ? 4.239 -3.400 4.745 1.00 96.19 73 CYS A N 1
ATOM 571 C CA . CYS A 1 73 ? 3.118 -4.319 4.905 1.00 96.19 73 CYS A CA 1
ATOM 572 C C . CYS A 1 73 ? 1.814 -3.829 4.271 1.00 96.19 73 CYS A C 1
ATOM 574 O O . CYS A 1 73 ? 0.804 -4.520 4.366 1.00 96.19 73 CYS A O 1
ATOM 576 N N . ARG A 1 74 ? 1.839 -2.676 3.587 1.00 94.62 74 ARG A N 1
ATOM 577 C CA . ARG A 1 74 ? 0.702 -2.117 2.843 1.00 94.62 74 ARG A CA 1
ATOM 578 C C . ARG A 1 74 ? -0.540 -1.905 3.716 1.00 94.62 74 ARG A C 1
ATOM 580 O O . ARG A 1 74 ? -1.661 -2.095 3.263 1.00 94.62 74 ARG A O 1
ATOM 587 N N . LEU A 1 75 ? -0.325 -1.489 4.963 1.00 93.31 75 LEU A N 1
ATOM 588 C CA . LEU A 1 75 ? -1.383 -1.238 5.950 1.00 93.31 75 LEU A CA 1
ATOM 589 C C . LEU A 1 75 ? -1.921 0.198 5.898 1.00 93.31 75 LEU A C 1
ATOM 591 O O . LEU A 1 75 ? -2.868 0.545 6.603 1.00 93.31 75 LEU A O 1
ATOM 595 N N . CYS A 1 76 ? -1.313 1.042 5.067 1.00 93.31 76 CYS A N 1
ATOM 596 C CA . CYS A 1 76 ? -1.796 2.387 4.806 1.00 93.31 76 CYS A CA 1
ATOM 597 C C . CYS A 1 76 ? -3.115 2.381 4.025 1.00 93.31 76 CYS A C 1
ATOM 599 O O . CYS A 1 76 ? -3.479 1.395 3.382 1.00 93.31 76 CYS A O 1
ATOM 601 N N . THR A 1 77 ? -3.804 3.521 4.014 1.00 91.88 77 THR A N 1
ATOM 602 C CA . THR A 1 77 ? -4.955 3.698 3.123 1.00 91.88 77 THR A CA 1
ATOM 603 C C . THR A 1 77 ? -4.514 3.679 1.652 1.00 91.88 77 THR A C 1
ATOM 605 O O . THR A 1 77 ? -3.363 4.015 1.351 1.00 91.88 77 THR A O 1
ATOM 608 N N . PRO A 1 78 ? -5.414 3.345 0.707 1.00 90.56 78 PRO A N 1
ATOM 609 C CA . PRO A 1 78 ? -5.088 3.368 -0.719 1.00 90.56 78 PRO A CA 1
ATOM 610 C C . PRO A 1 78 ? -4.507 4.707 -1.198 1.00 90.56 78 PRO A C 1
ATOM 612 O O . PRO A 1 78 ? -3.548 4.723 -1.966 1.00 90.56 78 PRO A O 1
ATOM 615 N N . GLU A 1 79 ? -5.029 5.831 -0.697 1.00 90.62 79 GLU A N 1
ATOM 616 C CA . GLU A 1 79 ? -4.523 7.160 -1.058 1.00 90.62 79 GLU A CA 1
ATOM 617 C C . GLU A 1 79 ? -3.115 7.413 -0.504 1.00 90.62 79 GLU A C 1
ATOM 619 O O . GLU A 1 79 ? -2.240 7.907 -1.213 1.00 90.62 79 GLU A O 1
ATOM 624 N N . GLN A 1 80 ? -2.855 7.012 0.742 1.00 92.44 80 GLN A N 1
ATOM 625 C CA . GLN A 1 80 ? -1.520 7.112 1.329 1.00 92.44 80 GLN A CA 1
ATOM 626 C C . GLN A 1 80 ? -0.492 6.262 0.570 1.00 92.44 80 GLN A C 1
ATOM 628 O O . GLN A 1 80 ? 0.629 6.723 0.351 1.00 92.44 80 GLN A O 1
ATOM 633 N N . LEU A 1 81 ? -0.870 5.046 0.152 1.00 91.69 81 LEU A N 1
ATOM 634 C CA . L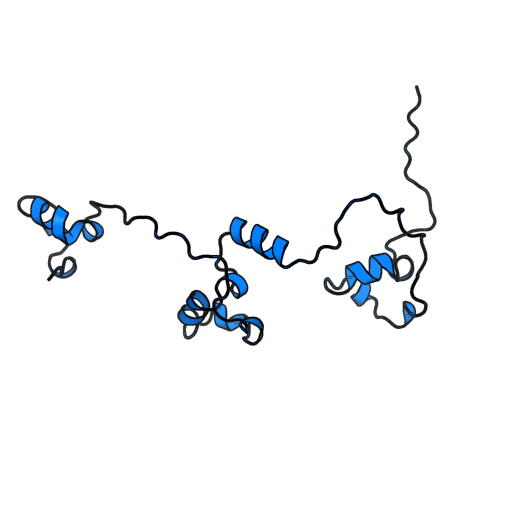EU A 1 81 ? -0.015 4.190 -0.672 1.00 91.69 81 LEU A CA 1
ATOM 635 C C . LEU A 1 81 ? 0.308 4.862 -2.001 1.00 91.69 81 LEU A C 1
ATOM 637 O O . LEU A 1 81 ? 1.478 4.977 -2.334 1.00 91.69 81 LEU A O 1
ATOM 641 N N . ARG A 1 82 ? -0.694 5.400 -2.704 1.00 90.38 82 ARG A N 1
ATOM 642 C CA . ARG A 1 82 ? -0.496 6.101 -3.980 1.00 90.38 82 ARG A CA 1
ATOM 643 C C . ARG A 1 82 ? 0.493 7.263 -3.854 1.00 90.38 82 ARG A C 1
ATOM 645 O O . ARG A 1 82 ? 1.386 7.404 -4.687 1.00 90.38 82 ARG A O 1
ATOM 652 N N . ILE A 1 83 ? 0.356 8.079 -2.807 1.00 89.06 83 ILE A N 1
ATOM 653 C CA . ILE A 1 83 ? 1.265 9.203 -2.545 1.00 89.06 83 ILE A CA 1
ATOM 654 C C . ILE A 1 83 ? 2.682 8.695 -2.248 1.00 89.06 83 ILE A C 1
ATOM 656 O O . ILE A 1 83 ? 3.643 9.209 -2.817 1.00 89.06 83 ILE A O 1
ATOM 660 N N . LYS A 1 84 ? 2.833 7.685 -1.381 1.00 89.50 84 LYS A N 1
ATOM 661 C CA . LYS A 1 84 ? 4.154 7.152 -1.012 1.00 89.50 84 LYS A CA 1
ATOM 662 C C . LYS A 1 84 ? 4.844 6.413 -2.150 1.00 89.50 84 LYS A C 1
ATOM 664 O O . LYS A 1 84 ? 6.025 6.658 -2.391 1.00 89.50 84 LYS A O 1
ATOM 669 N N . ASP A 1 85 ? 4.117 5.572 -2.874 1.00 89.25 85 ASP A N 1
ATOM 670 C CA . ASP A 1 85 ? 4.616 4.878 -4.057 1.00 89.25 85 ASP A CA 1
ATOM 671 C C . ASP A 1 85 ? 5.071 5.907 -5.109 1.00 89.25 85 ASP A C 1
ATOM 673 O O . ASP A 1 85 ? 6.145 5.753 -5.682 1.00 89.25 85 ASP A O 1
ATOM 677 N N . SER A 1 86 ? 4.348 7.020 -5.295 1.00 86.69 86 SER A N 1
ATOM 678 C CA . SER A 1 86 ? 4.760 8.107 -6.201 1.00 86.69 86 SER A CA 1
ATOM 679 C C . SER A 1 86 ? 6.024 8.860 -5.758 1.00 86.69 86 SER A C 1
ATOM 681 O O . SER A 1 86 ? 6.657 9.490 -6.599 1.00 86.69 86 SER A O 1
ATOM 683 N N . GLN A 1 87 ? 6.382 8.842 -4.469 1.00 84.75 87 GLN A N 1
ATOM 684 C CA . GLN A 1 87 ? 7.610 9.469 -3.952 1.00 84.75 87 GLN A CA 1
ATOM 685 C C . GLN A 1 87 ? 8.831 8.548 -4.071 1.00 84.75 87 GLN A C 1
ATOM 687 O O . GLN A 1 87 ? 9.950 9.025 -4.232 1.00 84.75 87 GLN A O 1
ATOM 692 N N . LEU A 1 88 ? 8.622 7.234 -3.949 1.00 73.19 88 LEU A N 1
ATOM 693 C CA . LEU A 1 88 ? 9.671 6.210 -4.029 1.00 73.19 88 LEU A CA 1
ATOM 694 C C . LEU A 1 88 ? 9.906 5.708 -5.449 1.00 73.19 88 LEU A C 1
ATOM 696 O O . LEU A 1 88 ? 10.987 5.208 -5.755 1.00 73.19 88 LEU A O 1
ATOM 700 N N . THR A 1 89 ? 8.911 5.844 -6.320 1.00 60.78 89 THR A N 1
ATOM 701 C CA . THR A 1 89 ? 9.111 5.615 -7.741 1.00 60.78 89 THR A CA 1
ATOM 702 C C . THR A 1 89 ? 9.888 6.810 -8.272 1.00 60.78 89 THR A C 1
ATOM 704 O O . THR A 1 89 ? 9.325 7.874 -8.520 1.00 60.78 89 THR A O 1
ATOM 707 N N . THR A 1 90 ? 11.189 6.635 -8.487 1.00 49.66 90 THR A N 1
ATOM 708 C CA . THR A 1 90 ? 11.929 7.386 -9.503 1.00 49.66 90 THR A CA 1
ATOM 709 C C . THR A 1 90 ? 11.330 7.008 -10.853 1.00 49.66 90 THR A C 1
ATOM 711 O O . THR A 1 90 ? 11.889 6.233 -11.623 1.00 49.66 90 THR A O 1
ATOM 714 N N . VAL A 1 91 ? 10.127 7.512 -11.129 1.00 55.56 91 VAL A N 1
ATOM 715 C CA . VAL A 1 91 ? 9.642 7.592 -12.495 1.00 55.56 91 VAL A CA 1
ATOM 716 C C . VAL A 1 91 ? 10.650 8.515 -13.176 1.00 55.56 91 VAL A C 1
ATOM 718 O O . VAL A 1 91 ? 10.847 9.634 -12.687 1.00 55.56 91 VAL A O 1
ATOM 721 N N . PRO A 1 92 ? 11.325 8.099 -14.262 1.00 52.72 92 PRO A N 1
ATOM 722 C CA . PRO A 1 92 ? 11.893 9.082 -15.168 1.00 52.72 92 PRO A CA 1
ATOM 723 C C . PRO A 1 92 ? 10.760 10.073 -15.465 1.00 52.72 92 PRO A C 1
ATOM 725 O O . PRO A 1 92 ? 9.649 9.610 -15.744 1.00 52.72 92 PRO A O 1
ATOM 728 N N . PRO A 1 93 ? 10.964 11.393 -15.313 1.00 48.00 93 PRO A N 1
ATOM 729 C CA . PRO A 1 93 ? 9.893 12.360 -15.495 1.00 48.00 93 PRO A CA 1
ATOM 730 C C . PRO A 1 93 ? 9.263 12.130 -16.867 1.00 48.00 93 PRO A C 1
ATOM 732 O O . PRO A 1 93 ? 9.903 12.325 -17.899 1.00 48.00 93 PRO A O 1
ATOM 735 N N . ALA A 1 94 ? 8.019 11.659 -16.881 1.00 50.88 94 ALA A N 1
ATOM 736 C CA . ALA A 1 94 ? 7.280 11.540 -18.115 1.00 50.88 94 ALA A CA 1
ATOM 737 C C . ALA A 1 94 ? 6.900 12.956 -18.559 1.00 50.88 94 ALA A C 1
ATOM 739 O O . ALA A 1 94 ? 6.162 13.653 -17.862 1.00 50.88 94 ALA A O 1
ATOM 740 N N . SER A 1 95 ? 7.313 13.285 -19.784 1.00 44.94 95 SER A N 1
ATOM 741 C CA . SER A 1 95 ? 6.692 14.271 -20.680 1.00 44.94 95 SER A CA 1
ATOM 742 C C . SER A 1 95 ? 7.282 15.688 -20.692 1.00 44.94 95 SER A C 1
ATOM 744 O O . SER A 1 95 ? 6.592 16.670 -20.445 1.00 44.94 95 SER A O 1
ATOM 746 N N . ASN A 1 96 ? 8.521 15.808 -21.168 1.00 45.50 96 ASN A N 1
ATOM 747 C CA . ASN A 1 96 ? 8.665 16.484 -22.464 1.00 45.50 96 ASN A CA 1
ATOM 748 C C . ASN A 1 96 ? 8.465 15.395 -23.538 1.00 45.50 96 ASN A C 1
ATOM 750 O O . ASN A 1 96 ? 8.877 14.262 -23.280 1.00 45.50 96 ASN A O 1
ATOM 754 N N . PRO A 1 97 ? 7.840 15.651 -24.701 1.00 49.12 97 PRO A N 1
ATOM 755 C CA . PRO A 1 97 ? 7.719 14.636 -25.742 1.00 49.12 97 PRO A CA 1
ATOM 756 C C . PRO A 1 97 ? 9.111 14.362 -26.323 1.00 49.12 97 PRO A C 1
ATOM 758 O O . PRO A 1 97 ? 9.557 15.011 -27.266 1.00 49.12 97 PRO A O 1
ATOM 761 N N . THR A 1 98 ? 9.839 13.424 -25.720 1.00 55.50 98 THR A N 1
ATOM 762 C CA . THR A 1 98 ? 11.037 12.855 -26.325 1.00 55.50 98 THR A CA 1
ATOM 763 C C . THR A 1 98 ? 10.586 12.119 -27.587 1.00 55.50 98 THR A C 1
ATOM 765 O O . THR A 1 98 ? 9.624 11.349 -27.513 1.00 55.50 98 THR A O 1
ATOM 768 N N . PRO A 1 99 ? 11.227 12.355 -28.747 1.00 60.94 99 PRO A N 1
ATOM 769 C CA . PRO A 1 99 ? 10.918 11.624 -29.96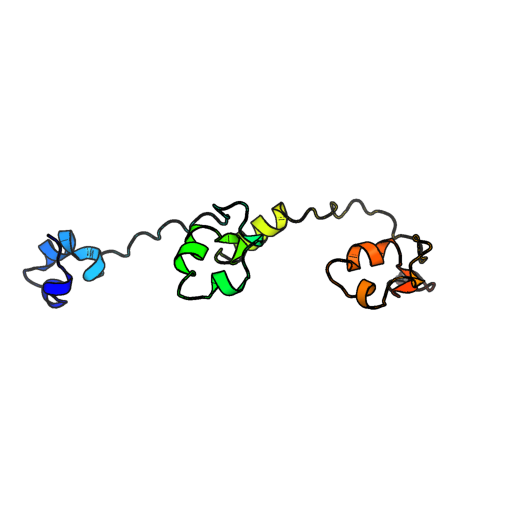6 1.00 60.94 99 PRO A CA 1
ATOM 770 C C . PRO A 1 99 ? 10.919 10.126 -29.678 1.00 60.94 99 PRO A C 1
ATOM 772 O O . PRO A 1 99 ? 11.851 9.627 -29.042 1.00 60.94 99 PRO A O 1
ATOM 775 N N . ALA A 1 100 ? 9.870 9.427 -30.119 1.00 63.94 100 ALA A N 1
ATOM 776 C CA . ALA A 1 100 ? 9.809 7.978 -29.997 1.00 63.94 100 ALA A CA 1
ATOM 777 C C . ALA A 1 100 ? 11.121 7.378 -30.541 1.00 63.94 100 ALA A C 1
ATOM 779 O O . ALA A 1 100 ? 11.559 7.782 -31.627 1.00 63.94 100 ALA A O 1
ATOM 780 N N . PRO A 1 101 ? 11.784 6.474 -29.795 1.00 67.56 101 PRO A N 1
ATOM 781 C CA . PRO A 1 101 ? 13.031 5.887 -30.253 1.00 67.56 101 PRO A CA 1
ATOM 782 C C . PRO A 1 101 ? 12.805 5.168 -31.593 1.00 67.56 101 PRO A C 1
ATOM 784 O O . PRO A 1 101 ? 11.727 4.609 -31.819 1.00 67.56 101 PRO A O 1
ATOM 787 N N . PRO A 1 102 ? 13.798 5.184 -32.501 1.00 77.75 102 PRO A N 1
ATOM 788 C CA . PRO A 1 102 ? 13.692 4.486 -33.778 1.00 77.75 102 PRO A CA 1
ATOM 789 C C . PRO A 1 102 ? 13.411 2.999 -33.545 1.00 77.75 102 PRO A C 1
ATOM 791 O O . PRO A 1 102 ? 13.921 2.429 -32.579 1.00 77.75 102 PRO A O 1
ATOM 794 N N . CYS A 1 103 ? 12.642 2.365 -34.439 1.00 87.56 103 CYS A N 1
ATOM 795 C CA . CYS A 1 103 ? 12.296 0.947 -34.327 1.00 87.56 103 CYS A CA 1
ATOM 796 C C . CYS A 1 103 ? 13.508 0.040 -34.600 1.00 87.56 103 CYS A C 1
ATOM 798 O O . CYS A 1 103 ? 13.690 -0.532 -35.672 1.00 87.56 103 CYS A O 1
ATOM 800 N N . ARG A 1 104 ? 14.398 -0.050 -33.617 1.00 90.25 104 ARG A N 1
ATOM 801 C CA . ARG A 1 104 ? 15.601 -0.873 -33.631 1.00 90.25 104 ARG A CA 1
ATOM 802 C C . ARG A 1 104 ? 16.029 -1.180 -32.207 1.00 90.25 104 ARG A C 1
ATOM 804 O O . ARG A 1 104 ? 15.667 -0.474 -31.269 1.00 90.25 104 ARG A O 1
ATOM 811 N N . ASP A 1 105 ? 16.863 -2.195 -32.074 1.00 92.12 105 ASP A N 1
ATOM 812 C CA . ASP A 1 105 ? 17.559 -2.455 -30.824 1.00 92.12 105 ASP A CA 1
ATOM 813 C C . ASP A 1 105 ? 18.737 -1.481 -30.695 1.00 92.12 105 ASP A C 1
ATOM 815 O O . ASP A 1 105 ? 19.543 -1.337 -31.618 1.00 92.12 105 ASP A O 1
ATOM 819 N N . LEU A 1 106 ? 18.804 -0.763 -29.571 1.00 91.00 106 LEU A N 1
ATOM 820 C CA . LEU A 1 106 ? 19.932 0.109 -29.235 1.00 91.00 106 LEU A CA 1
ATOM 821 C C . LEU A 1 106 ? 21.058 -0.679 -28.565 1.00 91.00 106 LEU A C 1
ATOM 823 O O . LEU A 1 106 ? 22.230 -0.364 -28.768 1.00 91.00 106 LEU A O 1
ATOM 827 N N . ALA A 1 107 ? 20.713 -1.703 -27.782 1.00 90.19 107 ALA A N 1
ATOM 828 C CA . ALA A 1 107 ? 21.685 -2.616 -27.205 1.00 90.19 107 ALA A CA 1
ATOM 829 C C . ALA A 1 107 ? 22.053 -3.709 -28.219 1.00 90.19 107 ALA A C 1
ATOM 831 O O . ALA A 1 107 ? 21.193 -4.355 -28.815 1.00 90.19 107 ALA A O 1
ATOM 832 N N . SER A 1 108 ? 23.350 -3.958 -28.394 1.00 92.62 108 SER A N 1
ATOM 833 C CA . SER A 1 108 ? 23.854 -4.978 -29.324 1.00 92.62 108 SER A CA 1
ATOM 834 C C . SER A 1 108 ? 23.632 -6.413 -28.837 1.00 92.62 108 SER A C 1
ATOM 836 O O . SER A 1 108 ? 23.745 -7.355 -29.618 1.00 92.62 108 SER A O 1
ATOM 838 N N . ASN A 1 109 ? 23.309 -6.596 -27.556 1.00 93.25 109 ASN A N 1
ATOM 839 C CA . ASN A 1 109 ? 23.216 -7.894 -26.899 1.00 93.25 109 ASN A CA 1
ATOM 840 C C . ASN A 1 109 ? 21.778 -8.329 -26.571 1.00 93.25 109 ASN A C 1
ATOM 842 O O . ASN A 1 109 ? 21.596 -9.247 -25.779 1.00 93.25 109 ASN A O 1
ATOM 846 N N . CYS A 1 110 ? 20.752 -7.733 -27.188 1.00 93.25 110 CYS A N 1
ATOM 847 C CA . CYS A 1 110 ? 19.349 -8.089 -26.928 1.00 93.25 110 CYS A CA 1
ATOM 848 C C . CYS A 1 110 ? 19.050 -9.592 -27.071 1.00 93.25 110 CYS A C 1
ATOM 850 O O . CYS A 1 110 ? 18.279 -10.145 -26.296 1.00 93.25 110 CYS A O 1
ATOM 852 N N . GLN A 1 111 ? 19.724 -10.274 -28.002 1.00 94.50 111 GLN A N 1
ATOM 853 C CA . GLN A 1 111 ? 19.580 -11.718 -28.229 1.00 94.50 111 GLN A CA 1
ATOM 854 C C . GLN A 1 111 ? 20.192 -12.593 -27.121 1.00 94.50 111 GLN A C 1
ATOM 856 O O . GLN A 1 111 ? 19.904 -13.783 -27.064 1.00 94.50 111 GLN A O 1
ATOM 861 N N . GLN A 1 112 ? 21.039 -12.030 -26.253 1.00 94.81 112 GLN A N 1
ATOM 862 C CA . GLN A 1 112 ? 21.603 -12.741 -25.100 1.00 94.81 112 GLN A CA 1
ATOM 863 C C . GLN A 1 112 ? 20.625 -12.795 -23.918 1.00 94.81 112 GLN A C 1
ATOM 865 O O . GLN A 1 112 ? 20.843 -13.563 -22.984 1.00 94.81 112 GLN A O 1
ATOM 870 N N . TYR A 1 113 ? 19.563 -11.985 -23.949 1.00 91.81 113 TYR A N 1
ATOM 871 C CA . TYR A 1 113 ? 18.532 -11.968 -22.920 1.00 91.81 113 TYR A CA 1
ATOM 872 C C . TYR A 1 113 ? 17.370 -12.884 -23.287 1.00 91.81 113 TYR A C 1
ATOM 874 O O . TYR A 1 113 ? 16.956 -12.990 -24.445 1.00 91.81 113 TYR A O 1
ATOM 882 N N . GLU A 1 114 ? 16.793 -13.517 -22.273 1.00 93.38 114 GLU A N 1
ATOM 883 C CA . GLU A 1 114 ? 15.593 -14.325 -22.434 1.00 93.38 114 GLU A CA 1
ATOM 884 C C . GLU A 1 114 ? 14.388 -13.464 -22.835 1.00 93.38 114 GLU A C 1
ATOM 886 O O . GLU A 1 114 ? 14.272 -12.291 -22.474 1.00 93.38 114 GLU A O 1
ATOM 891 N N . LYS A 1 115 ? 13.417 -14.065 -23.532 1.00 92.00 115 LYS A N 1
ATOM 892 C CA . LYS A 1 115 ? 12.160 -13.378 -23.879 1.00 92.00 115 LYS A CA 1
ATOM 893 C C . LYS A 1 115 ? 11.378 -12.900 -22.651 1.00 92.00 115 LYS A C 1
ATOM 895 O O . LYS A 1 115 ? 10.635 -11.927 -22.755 1.00 92.00 115 LYS A O 1
ATOM 900 N N . SER A 1 116 ? 11.590 -13.526 -21.492 1.00 93.38 116 SER A N 1
ATOM 901 C CA . SER A 1 116 ? 11.029 -13.108 -20.204 1.00 93.38 116 SER A CA 1
ATOM 902 C C . SER A 1 116 ? 11.407 -11.668 -19.841 1.00 93.38 116 SER A C 1
ATOM 904 O O . SER A 1 116 ? 10.579 -10.958 -19.278 1.00 93.38 116 SER A O 1
ATOM 906 N N . THR A 1 117 ? 12.589 -11.180 -20.244 1.00 92.56 117 THR A N 1
ATOM 907 C CA . THR A 1 117 ? 13.044 -9.796 -20.015 1.00 92.56 117 THR A CA 1
ATOM 908 C C . THR A 1 117 ? 12.100 -8.754 -20.634 1.00 92.56 117 THR A C 1
ATOM 910 O O . THR A 1 117 ? 11.963 -7.655 -20.102 1.00 92.56 117 THR A O 1
ATOM 913 N N . CYS A 1 118 ? 11.391 -9.104 -21.713 1.00 91.88 118 CYS A N 1
ATOM 914 C CA . CYS A 1 118 ? 10.407 -8.232 -22.359 1.00 91.88 118 CYS A CA 1
ATOM 915 C C . CYS A 1 118 ? 9.104 -8.089 -21.544 1.00 91.88 118 CYS A C 1
ATOM 917 O O . CYS A 1 118 ? 8.373 -7.106 -21.668 1.00 91.88 118 CYS A O 1
ATOM 919 N N . THR A 1 119 ? 8.774 -9.078 -20.717 1.00 90.25 119 THR A N 1
ATOM 920 C CA . THR A 1 119 ? 7.527 -9.106 -19.933 1.00 90.25 119 THR A CA 1
ATOM 921 C C . THR A 1 119 ? 7.749 -8.888 -18.442 1.00 90.25 119 THR A C 1
ATOM 923 O O . THR A 1 119 ? 6.808 -8.545 -17.734 1.00 90.25 119 THR A O 1
ATOM 926 N N . ASP A 1 120 ? 8.977 -9.073 -17.961 1.00 89.81 120 ASP A N 1
ATOM 927 C CA . ASP A 1 120 ? 9.345 -8.889 -16.565 1.00 89.81 120 ASP A CA 1
ATOM 928 C C . ASP A 1 120 ? 9.190 -7.418 -16.158 1.00 89.81 120 ASP A C 1
ATOM 930 O O . ASP A 1 120 ? 9.794 -6.524 -16.750 1.00 89.81 120 ASP A O 1
ATOM 934 N N . GLN A 1 121 ? 8.393 -7.158 -15.121 1.00 81.69 121 GLN A N 1
ATOM 935 C CA . GLN A 1 121 ? 8.087 -5.804 -14.657 1.00 81.69 121 GLN A CA 1
ATOM 936 C C . GLN A 1 121 ? 9.341 -5.000 -14.268 1.00 81.69 121 GLN A C 1
ATOM 938 O O . GLN A 1 121 ? 9.353 -3.778 -14.408 1.00 81.69 121 GLN A O 1
ATOM 943 N N . LYS A 1 122 ? 10.404 -5.665 -13.806 1.00 82.81 122 LYS A N 1
ATOM 944 C CA . LYS A 1 122 ? 11.676 -5.034 -13.442 1.00 82.81 122 LYS A CA 1
ATOM 945 C C . LYS A 1 122 ? 12.472 -4.595 -14.671 1.00 82.81 122 LYS A C 1
ATOM 947 O O . LYS A 1 122 ? 13.174 -3.589 -14.600 1.00 82.81 122 LYS A O 1
ATOM 952 N N . TYR A 1 123 ? 12.381 -5.329 -15.781 1.00 87.56 123 TYR A N 1
ATOM 953 C CA . TYR A 1 123 ? 13.228 -5.115 -16.962 1.00 87.56 123 TYR A CA 1
ATOM 954 C C . TYR A 1 123 ? 12.493 -4.548 -18.178 1.00 87.56 123 TYR A C 1
ATOM 956 O O . TYR A 1 123 ? 13.137 -4.046 -19.100 1.00 87.56 123 TYR A O 1
ATOM 964 N N . ARG A 1 124 ? 11.159 -4.542 -18.162 1.00 86.88 124 ARG A N 1
ATOM 965 C CA . ARG A 1 124 ? 10.322 -4.088 -19.271 1.00 86.88 124 ARG A CA 1
ATOM 966 C C . ARG A 1 124 ? 10.659 -2.672 -19.740 1.00 86.88 124 ARG A C 1
ATOM 968 O O . ARG A 1 124 ? 10.846 -2.474 -20.933 1.00 86.88 124 ARG A O 1
ATOM 975 N N . GLY A 1 125 ? 10.808 -1.708 -18.830 1.00 85.94 125 GLY A N 1
ATOM 976 C CA . GLY A 1 125 ? 11.139 -0.327 -19.213 1.00 85.94 125 GLY A CA 1
ATOM 977 C C . GLY A 1 125 ? 12.514 -0.200 -19.885 1.00 85.94 125 GLY A C 1
ATOM 978 O O . GLY A 1 125 ? 12.685 0.554 -20.846 1.00 85.94 125 GLY A O 1
ATOM 979 N N . TRP A 1 126 ? 13.495 -0.994 -19.440 1.00 89.44 126 TRP A N 1
ATOM 980 C CA . TRP A 1 126 ? 14.795 -1.074 -20.109 1.00 89.44 126 TRP A CA 1
ATOM 981 C C . TRP A 1 126 ? 14.658 -1.700 -21.501 1.00 89.44 126 TRP A C 1
ATOM 983 O O . TRP A 1 126 ? 15.229 -1.174 -22.458 1.00 89.44 126 TRP A O 1
ATOM 993 N N . ALA A 1 127 ? 13.870 -2.770 -21.630 1.00 91.75 127 ALA A N 1
ATOM 994 C CA . ALA A 1 127 ? 13.647 -3.478 -22.884 1.00 91.75 127 ALA A CA 1
ATOM 995 C C . ALA A 1 127 ? 12.884 -2.625 -23.919 1.00 91.75 127 ALA A C 1
ATOM 997 O O . ALA A 1 127 ? 13.233 -2.653 -25.096 1.00 91.75 127 ALA A O 1
ATOM 998 N N . GLU A 1 128 ? 11.913 -1.812 -23.486 1.00 89.56 128 GLU A N 1
ATOM 999 C CA . GLU A 1 128 ? 11.178 -0.842 -24.322 1.00 89.56 128 GLU A CA 1
ATOM 1000 C C . GLU A 1 128 ? 12.103 0.195 -24.969 1.00 89.56 128 GLU A C 1
ATOM 1002 O O . GLU A 1 128 ? 11.869 0.631 -26.099 1.00 89.56 128 GLU A O 1
ATOM 1007 N N . THR A 1 129 ? 13.191 0.542 -24.282 1.00 88.44 129 THR A N 1
ATOM 1008 C CA . THR A 1 129 ? 14.167 1.522 -24.765 1.00 88.44 129 THR A CA 1
ATOM 1009 C C . THR A 1 129 ? 15.296 0.871 -25.564 1.00 88.44 129 THR A C 1
ATOM 1011 O O . THR A 1 129 ? 15.690 1.380 -26.608 1.00 88.44 129 THR A O 1
ATOM 1014 N N . ASN A 1 130 ? 15.837 -0.250 -25.082 1.00 91.75 130 ASN A N 1
ATOM 1015 C CA . ASN A 1 130 ? 17.100 -0.802 -25.580 1.00 91.75 130 ASN A CA 1
ATOM 1016 C C . ASN A 1 130 ? 16.930 -1.982 -26.535 1.00 91.75 130 ASN A C 1
ATOM 1018 O O . ASN A 1 130 ? 17.791 -2.184 -27.386 1.00 91.75 130 ASN A O 1
ATOM 1022 N N . CYS A 1 131 ? 15.842 -2.739 -26.409 1.00 93.81 131 CYS A N 1
ATOM 1023 C CA . CYS A 1 131 ? 15.597 -3.981 -27.144 1.00 93.81 131 CYS A CA 1
ATOM 1024 C C . CYS A 1 131 ? 14.206 -3.987 -27.779 1.00 93.81 131 CYS A C 1
ATOM 1026 O O . CYS A 1 131 ? 13.495 -4.993 -27.771 1.00 93.81 131 CYS A O 1
ATOM 1028 N N . ASN A 1 132 ? 13.797 -2.824 -28.283 1.00 91.06 132 ASN A N 1
ATOM 1029 C CA . ASN A 1 132 ? 12.441 -2.569 -28.732 1.00 91.06 132 ASN A CA 1
ATOM 1030 C C . ASN A 1 132 ? 12.022 -3.510 -29.877 1.00 91.06 132 ASN A C 1
ATOM 1032 O O . ASN A 1 132 ? 10.945 -4.109 -29.832 1.00 91.06 132 ASN A O 1
ATOM 1036 N N . LYS A 1 133 ? 12.913 -3.734 -30.849 1.00 91.69 133 LYS A N 1
ATOM 1037 C CA . LYS A 1 133 ? 12.662 -4.623 -31.987 1.00 91.69 133 LYS A CA 1
ATOM 1038 C C . LYS A 1 133 ? 12.725 -6.091 -31.569 1.00 91.69 133 LYS A C 1
ATOM 1040 O O . LYS A 1 133 ? 11.834 -6.859 -31.927 1.00 91.69 133 LYS A O 1
ATOM 1045 N N . TYR A 1 134 ? 13.710 -6.479 -30.758 1.00 93.44 134 TYR A N 1
ATOM 1046 C CA . TYR A 1 134 ? 13.826 -7.835 -30.217 1.00 93.44 134 TYR A CA 1
ATOM 1047 C C . TYR A 1 134 ? 12.597 -8.243 -29.395 1.00 93.44 134 TYR A C 1
ATOM 1049 O O . TYR A 1 134 ? 12.131 -9.382 -29.497 1.00 93.44 134 TYR A O 1
ATOM 1057 N N . CYS A 1 135 ? 12.059 -7.323 -28.595 1.00 93.56 135 CYS A N 1
ATOM 1058 C CA . CYS A 1 135 ? 10.867 -7.543 -27.781 1.00 93.56 135 CYS A CA 1
ATOM 1059 C C . CYS A 1 135 ? 9.547 -7.308 -28.526 1.00 93.56 135 CYS A C 1
ATOM 1061 O O . CYS A 1 135 ? 8.488 -7.591 -27.970 1.00 93.56 135 CYS A O 1
ATOM 1063 N N . GLY A 1 136 ? 9.594 -6.833 -29.774 1.00 90.94 136 GLY A N 1
ATOM 1064 C CA . GLY A 1 136 ? 8.406 -6.586 -30.590 1.00 90.94 136 GLY A CA 1
ATOM 1065 C C . GLY A 1 136 ? 7.546 -5.421 -30.097 1.00 90.94 136 GLY A C 1
ATOM 1066 O O . GLY A 1 136 ? 6.342 -5.415 -30.333 1.00 90.94 136 GLY A O 1
ATOM 1067 N N . PHE A 1 137 ? 8.132 -4.442 -29.403 1.00 90.44 137 PHE A N 1
ATOM 1068 C CA . PHE A 1 137 ? 7.416 -3.239 -28.962 1.00 90.44 137 PHE A CA 1
ATOM 1069 C C . PHE A 1 137 ? 7.221 -2.214 -30.087 1.00 90.44 137 PHE A C 1
ATOM 1071 O O . PHE A 1 137 ? 6.455 -1.263 -29.931 1.00 90.44 137 PHE A O 1
ATOM 1078 N N . CYS A 1 138 ? 7.872 -2.423 -31.230 1.00 88.12 138 CYS A N 1
ATOM 1079 C CA . CYS A 1 138 ? 7.711 -1.632 -32.438 1.00 88.12 138 CYS A CA 1
ATOM 1080 C C . CYS A 1 138 ? 7.652 -2.531 -33.674 1.00 88.12 138 CYS A C 1
ATOM 1082 O O . CYS A 1 138 ? 8.008 -3.711 -33.654 1.00 88.12 138 CYS A O 1
ATOM 1084 N N . SER A 1 139 ? 7.202 -1.951 -34.781 1.00 82.56 139 SER A N 1
ATOM 1085 C CA . SER A 1 139 ? 7.191 -2.577 -36.099 1.00 82.56 139 SER A CA 1
ATOM 1086 C C . SER A 1 139 ? 7.569 -1.522 -37.133 1.00 82.56 139 SER A C 1
ATOM 1088 O O . SER A 1 139 ? 7.183 -0.364 -36.991 1.00 82.56 139 SER A O 1
ATOM 1090 N N . ASP A 1 140 ? 8.296 -1.911 -38.181 1.00 69.50 140 ASP A N 1
ATOM 1091 C CA . ASP A 1 140 ? 8.785 -1.013 -39.244 1.00 69.50 140 ASP A CA 1
ATOM 1092 C C . ASP A 1 140 ? 7.658 -0.511 -40.193 1.00 69.50 140 ASP A C 1
ATOM 1094 O O . ASP A 1 140 ? 7.895 -0.207 -41.359 1.00 69.50 140 ASP A O 1
ATOM 1098 N N . GLY A 1 141 ? 6.411 -0.419 -39.711 1.00 60.12 141 GLY A N 1
ATOM 1099 C CA . GLY A 1 141 ? 5.216 -0.094 -40.493 1.00 60.12 141 GLY A CA 1
ATOM 1100 C C . GLY A 1 141 ? 4.374 1.030 -39.884 1.00 60.12 141 GLY A C 1
ATOM 1101 O O . GLY A 1 141 ? 3.573 0.785 -38.991 1.00 60.12 141 GLY A O 1
ATOM 1102 N N . SER A 1 142 ? 4.545 2.235 -40.437 1.00 46.62 142 SER A N 1
ATOM 1103 C CA . SER A 1 142 ? 3.628 3.388 -40.461 1.00 46.62 142 SER A CA 1
ATOM 1104 C C . SER A 1 142 ? 2.977 3.883 -39.160 1.00 46.62 142 SER A C 1
ATOM 1106 O O . SER A 1 142 ? 2.020 3.330 -38.626 1.00 46.62 142 SER A O 1
ATOM 1108 N N . SER A 1 143 ? 3.401 5.092 -38.790 1.00 45.50 143 SER A N 1
ATOM 1109 C CA . SER A 1 143 ? 2.546 6.198 -38.346 1.00 45.50 143 SER A CA 1
ATOM 1110 C C . SER A 1 143 ? 1.054 6.023 -38.679 1.00 45.50 143 SER A C 1
ATOM 1112 O O . SER A 1 143 ? 0.609 6.249 -39.803 1.00 45.50 143 SER A O 1
ATOM 1114 N N . SER A 1 144 ? 0.248 5.717 -37.660 1.00 44.34 144 SER A N 1
ATOM 1115 C CA . SER A 1 144 ? -1.192 5.993 -37.680 1.00 44.34 144 SER A CA 1
ATOM 1116 C C . SER A 1 144 ? -1.416 7.504 -37.576 1.00 44.34 144 SER A C 1
ATOM 1118 O O . SER A 1 144 ? -1.717 8.036 -36.513 1.00 44.34 144 SER A O 1
ATOM 1120 N N . GLY A 1 145 ? -1.244 8.202 -38.696 1.00 42.91 145 GLY A N 1
ATOM 1121 C CA . GLY A 1 145 ? -1.828 9.515 -38.935 1.00 42.91 145 GLY A CA 1
ATOM 1122 C C . GLY A 1 145 ? -3.074 9.327 -39.789 1.00 42.91 145 GLY A C 1
ATOM 1123 O O . GLY A 1 145 ? -2.973 9.216 -41.007 1.00 42.91 145 GLY A O 1
ATOM 1124 N N . LYS A 1 146 ? -4.252 9.242 -39.158 1.00 3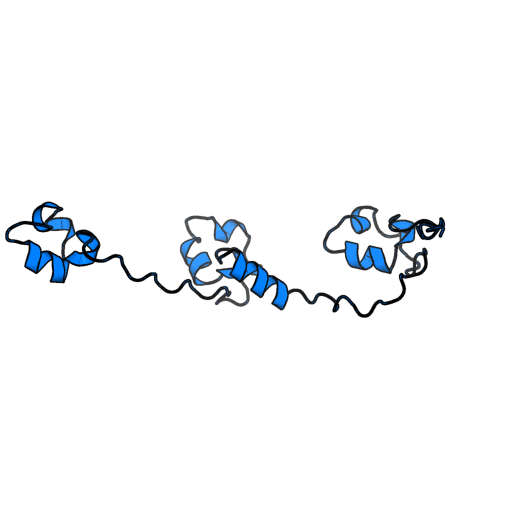7.41 146 LYS A N 1
ATOM 1125 C CA . LYS A 1 146 ? -5.532 9.310 -39.873 1.00 37.41 146 LYS A CA 1
ATOM 1126 C C . LYS A 1 146 ? -5.590 10.632 -40.640 1.00 37.41 146 LYS A C 1
ATOM 1128 O O . LYS A 1 146 ? -5.604 11.701 -40.039 1.00 37.41 146 LYS A O 1
ATOM 1133 N N . GLN A 1 147 ? -5.647 10.527 -41.960 1.00 40.28 147 GLN A N 1
ATOM 1134 C CA . GLN A 1 147 ? -6.018 11.597 -42.871 1.00 40.28 147 GLN A CA 1
ATOM 1135 C C . GLN A 1 147 ? -7.453 12.045 -42.563 1.00 40.28 147 GLN A C 1
ATOM 1137 O O . GLN A 1 147 ? -8.385 11.246 -42.660 1.00 40.28 147 GLN A O 1
ATOM 1142 N N . VAL A 1 148 ? -7.627 13.311 -42.178 1.00 43.91 148 VAL A N 1
ATOM 1143 C CA . VAL A 1 148 ? -8.936 13.972 -42.138 1.00 43.91 148 VAL A CA 1
ATOM 1144 C C . VAL A 1 148 ? -8.975 14.937 -43.316 1.00 43.91 148 VAL A C 1
ATOM 1146 O O . VAL A 1 148 ? -8.303 15.962 -43.332 1.00 43.91 148 VAL A O 1
ATOM 1149 N N . ILE A 1 149 ? -9.708 14.506 -44.336 1.00 44.22 149 ILE A N 1
ATOM 1150 C CA . ILE A 1 149 ? -10.312 15.312 -45.400 1.00 44.22 149 ILE A CA 1
ATOM 1151 C C . ILE A 1 149 ? -11.124 16.462 -44.790 1.00 44.22 149 ILE A C 1
ATOM 1153 O O . ILE A 1 149 ? -11.872 16.200 -43.853 1.00 44.22 149 ILE A O 1
ATOM 1157 N N . HIS A 1 150 ? -10.997 17.673 -45.342 1.00 39.53 150 HIS A N 1
ATOM 1158 C CA . HIS A 1 150 ? -12.048 18.687 -45.529 1.00 39.53 150 HIS A CA 1
ATOM 1159 C C . HIS A 1 150 ? -11.556 19.719 -46.550 1.00 39.53 150 HIS A C 1
ATOM 1161 O O . HIS A 1 150 ? -10.396 20.170 -46.411 1.00 39.53 150 HIS A O 1
#

Sequence (150 aa):
MDNCLAFGKDSCGGKYEAFARENCARYCGYCKGDPTPAPACENKKTDCEKYPKSTCSDPRYKQWANDNCYYYCRLCTPEQLRIKDSQLTTVPPASNPTPAPPCRDLASNCQQYEKSTCTDQKYRGWAETNCNKYCGFCSDGSSSGKQVIH

InterPro domains:
  IPR003582 ShKT domain [PF01549] (3-31)
  IPR003582 ShKT domain [PF01549] (41-76)
  IPR003582 ShKT domain [PF01549] (102-138)
  IPR003582 ShKT domain [PS51670] (103-138)
  IPR003582 ShKT domain [SM00254] (1-32)
  IPR003582 ShKT domain [SM00254] (40-77)
  IPR003582 ShKT domain [SM00254] (102-139)

pLDDT: mean 82.66, std 16.31, range [37.41, 97.06]